Protein 2ESH (pdb70)

Radius of gyration: 17.14 Å; Cα contacts (8 Å, |Δi|>4): 109; chains: 1; bounding box: 45×27×51 Å

Structure (mmCIF, N/CA/C/O backbone):
data_2ESH
#
_entry.id   2ESH
#
_cell.length_a   50.648
_cell.length_b   50.648
_cell.length_c   114.396
_cell.angle_alpha   90.00
_cell.angle_beta   90.00
_cell.angle_gamma   120.00
#
_symmetry.space_group_name_H-M   'P 32 2 1'
#
loop_
_entity.id
_entity.type
_entity.pdbx_description
1 polymer 'conserved hypothetical protein TM0937'
2 non-polymer 'CALCIUM ION'
3 water water
#
loop_
_atom_site.group_PDB
_atom_site.id
_atom_site.type_symbol
_atom_site.label_atom_id
_atom_site.label_alt_id
_atom_site.label_comp_id
_atom_site.label_asym_id
_atom_site.label_entity_id
_atom_site.label_seq_id
_atom_site.pdbx_PDB_ins_code
_atom_site.Cartn_x
_atom_site.Cartn_y
_atom_site.Cartn_z
_atom_site.occupancy
_atom_site.B_iso_or_equiv
_atom_site.auth_seq_id
_atom_site.auth_comp_id
_atom_site.auth_asym_id
_atom_site.auth_atom_id
_atom_site.pdbx_PDB_model_num
ATOM 1 N N . ARG A 1 4 ? -24.837 51.433 27.289 1.00 75.85 4 ARG A N 1
ATOM 2 C CA . ARG A 1 4 ? -26.140 52.192 27.063 1.00 76.73 4 ARG A CA 1
ATOM 3 C C . ARG A 1 4 ? -26.304 53.430 27.988 1.00 75.18 4 ARG A C 1
ATOM 4 O O . ARG A 1 4 ? -25.643 53.503 29.030 1.00 75.34 4 ARG A O 1
ATOM 12 N N . GLY A 1 5 ? -27.180 54.381 27.624 1.00 73.28 5 GLY A N 1
ATOM 13 C CA . GLY A 1 5 ? -27.271 55.678 28.345 1.00 70.81 5 GLY A CA 1
ATOM 14 C C . GLY A 1 5 ? -28.236 55.914 29.529 1.00 69.12 5 GLY A C 1
ATOM 15 O O . GLY A 1 5 ? -28.933 54.998 30.014 1.00 69.32 5 GLY A O 1
ATOM 16 N N . GLY A 1 6 ? -28.277 57.169 29.991 1.00 66.98 6 GLY A N 1
ATOM 17 C CA . GLY A 1 6 ? -29.235 57.618 31.032 1.00 64.12 6 GLY A CA 1
ATOM 18 C C . GLY A 1 6 ? -30.664 57.963 30.564 1.00 61.77 6 GLY A C 1
ATOM 19 O O . GLY A 1 6 ? -30.868 58.629 29.5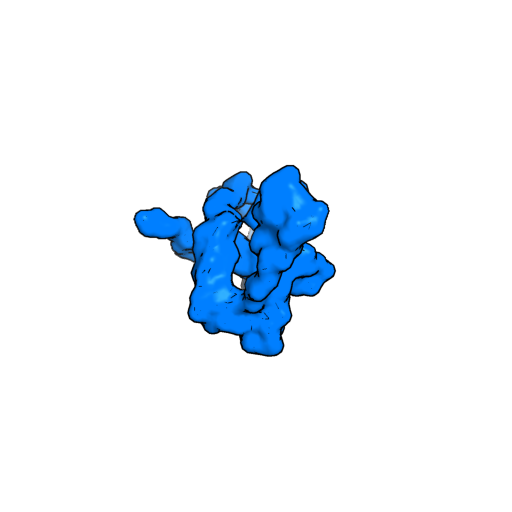07 1.00 62.00 6 GLY A O 1
ATOM 20 N N . ARG A 1 7 ? -31.628 57.545 31.399 1.00 57.93 7 ARG A N 1
ATOM 21 C CA . ARG A 1 7 ? -33.050 57.592 31.120 1.00 54.98 7 ARG A CA 1
ATOM 22 C C . ARG A 1 7 ? -33.881 58.355 32.228 1.00 51.98 7 ARG A C 1
ATOM 23 O O . ARG A 1 7 ? -33.382 59.330 32.811 1.00 49.37 7 ARG A O 1
ATOM 31 N N . GLY A 1 8 ? -35.143 57.959 32.460 1.00 48.68 8 GLY A N 1
ATOM 32 C CA . GLY A 1 8 ? -35.965 58.603 33.457 1.00 46.28 8 GLY A CA 1
ATOM 33 C C . GLY A 1 8 ? -36.201 60.105 33.257 1.00 46.20 8 GLY A C 1
ATOM 34 O O . GLY A 1 8 ? -36.061 60.650 32.145 1.00 46.56 8 GLY A O 1
ATOM 35 N N . PHE A 1 9 ? -36.549 60.806 34.332 1.00 44.02 9 PHE A N 1
ATOM 36 C CA . PHE A 1 9 ? -36.788 62.207 34.236 1.00 42.48 9 PHE A CA 1
ATOM 37 C C . PHE A 1 9 ? -35.531 62.982 33.844 1.00 43.22 9 PHE A C 1
ATOM 38 O O . PHE A 1 9 ? -35.597 63.924 33.064 1.00 42.95 9 PHE A O 1
ATOM 46 N N . ARG A 1 10 ? -34.383 62.569 34.385 1.00 43.22 10 ARG A N 1
ATOM 47 C CA . ARG A 1 10 ? -33.071 63.227 34.204 1.00 42.80 10 ARG A CA 1
ATOM 48 C C . ARG A 1 10 ? -32.690 63.252 32.683 1.00 41.14 10 ARG A C 1
ATOM 49 O O . ARG A 1 10 ? -32.247 64.304 32.144 1.00 39.23 10 ARG A O 1
ATOM 57 N N . GLY A 1 11 ? -32.849 62.067 32.056 1.00 38.63 11 GLY A N 1
ATOM 58 C CA . GLY A 1 11 ? -32.870 61.856 30.598 1.00 39.30 11 GLY A CA 1
ATOM 59 C C . GLY A 1 11 ? -33.682 62.904 29.817 1.00 38.25 11 GLY A C 1
ATOM 60 O O . GLY A 1 11 ? -33.159 63.543 28.928 1.00 38.40 11 GLY A O 1
ATOM 61 N N . TRP A 1 12 ? -34.907 63.174 30.273 1.00 36.98 12 TRP A N 1
ATOM 62 C CA . TRP A 1 12 ? -35.810 64.044 29.590 1.00 35.46 12 TRP A CA 1
ATOM 63 C C . TRP A 1 12 ? -35.334 65.467 29.803 1.00 34.89 12 TRP A C 1
ATOM 64 O O . TRP A 1 12 ? -35.301 66.297 28.930 1.00 32.93 12 TRP A O 1
ATOM 75 N N . TRP A 1 13 ? -34.929 65.723 31.019 1.00 36.90 13 TRP A N 1
ATOM 76 C CA . TRP A 1 13 ? -34.501 67.047 31.403 1.00 36.54 13 TRP A CA 1
ATOM 77 C C . TRP A 1 13 ? -33.158 67.396 30.737 1.00 36.89 13 TRP A C 1
ATOM 78 O O . TRP A 1 13 ? -32.930 68.559 30.364 1.00 36.78 13 TRP A O 1
ATOM 89 N N . LEU A 1 14 ? -32.271 66.408 30.574 1.00 35.96 14 LEU A N 1
ATOM 90 C CA . LEU A 1 14 ? -31.034 66.648 29.811 1.00 36.60 14 LEU A CA 1
ATOM 91 C C . LEU A 1 14 ? -31.282 66.948 28.269 1.00 36.77 14 LEU A C 1
ATOM 92 O O . LEU A 1 14 ? -30.871 67.991 27.738 1.00 38.07 14 LEU A O 1
ATOM 97 N N . ALA A 1 15 ? -31.988 66.057 27.579 1.00 35.52 15 ALA A N 1
ATOM 98 C CA . ALA A 1 15 ? -32.328 66.228 26.140 1.00 34.60 15 ALA A CA 1
ATOM 99 C C . ALA A 1 15 ? -32.984 67.572 25.906 1.00 34.75 15 ALA A C 1
ATOM 100 O O . ALA A 1 15 ? -32.654 68.243 24.942 1.00 34.28 15 ALA A O 1
ATOM 102 N N . SER A 1 16 ? -33.918 67.937 26.795 1.00 34.11 16 SER A N 1
ATOM 103 C CA . SER A 1 16 ? -34.727 69.117 26.651 1.00 33.85 16 SER A CA 1
ATOM 104 C C . SER A 1 16 ? -33.846 70.298 26.734 1.00 33.48 16 SER A C 1
ATOM 105 O O . SER A 1 16 ? -33.970 71.208 25.936 1.00 32.85 16 SER A O 1
ATOM 108 N N A THR A 1 17 ? -32.941 70.276 27.714 0.50 33.35 17 THR A N 1
ATOM 109 N N B THR A 1 17 ? -32.935 70.288 27.706 0.50 33.72 17 THR A N 1
ATOM 110 C CA A THR A 1 17 ? -32.080 71.417 27.973 0.50 33.18 17 THR A CA 1
ATOM 111 C CA B THR A 1 17 ? -32.104 71.461 27.946 0.50 33.98 17 THR A CA 1
ATOM 112 C C A THR A 1 17 ? -31.069 71.602 26.860 0.50 32.92 17 THR A C 1
ATOM 113 C C B THR A 1 17 ? -31.021 71.614 26.881 0.50 33.33 17 THR A C 1
ATOM 114 O O A THR A 1 17 ? -30.817 72.725 26.439 0.50 30.30 17 THR A O 1
ATOM 115 O O B THR A 1 17 ? -30.682 72.730 26.498 0.50 30.39 17 THR A O 1
ATOM 122 N N . ILE A 1 18 ? -30.481 70.480 26.425 1.00 33.97 18 ILE A N 1
ATOM 123 C CA . ILE A 1 18 ? -29.570 70.468 25.321 1.00 36.76 18 ILE A CA 1
ATOM 124 C C . ILE A 1 18 ? -30.168 70.971 24.021 1.00 37.56 18 ILE A C 1
ATOM 125 O O . ILE A 1 18 ? -29.501 71.802 23.329 1.00 38.79 18 ILE A O 1
ATOM 130 N N . LEU A 1 19 ? -31.391 70.549 23.707 1.00 37.21 19 LEU A N 1
ATOM 131 C CA . LEU A 1 19 ? -32.083 71.036 22.496 1.00 37.43 19 LEU A CA 1
ATOM 132 C C . LEU A 1 19 ? -32.186 72.537 22.523 1.00 37.27 19 LEU A C 1
ATOM 133 O O . LEU A 1 19 ? -31.868 73.222 21.566 1.00 37.80 19 LEU A O 1
ATOM 138 N N . LEU A 1 20 ? -32.645 73.040 23.646 1.00 36.45 20 LEU A N 1
ATOM 139 C CA . LEU A 1 20 ? -32.799 74.449 23.833 1.00 37.36 20 LEU A CA 1
ATOM 140 C C . LEU A 1 20 ? -31.523 75.170 23.685 1.00 35.60 20 LEU A C 1
ATOM 141 O O . LEU A 1 20 ? -31.504 76.225 23.021 1.00 35.97 20 LEU A O 1
ATOM 146 N N . LEU A 1 21 ? -30.472 74.672 24.356 1.00 33.54 21 LEU A N 1
ATOM 147 C CA . LEU A 1 21 ? -29.218 75.402 24.350 1.00 33.38 21 LEU A CA 1
ATOM 148 C C . LEU A 1 21 ? -28.735 75.445 22.895 1.00 33.21 21 LEU A C 1
ATOM 149 O O . LEU A 1 21 ? -28.295 76.488 22.384 1.00 32.93 21 LEU A O 1
ATOM 154 N N . VAL A 1 22 ? -28.864 74.312 22.200 1.00 33.18 22 VAL A N 1
ATOM 155 C CA . VAL A 1 22 ? -28.619 74.385 20.769 1.00 35.01 22 VAL A CA 1
ATOM 156 C C . VAL A 1 22 ? -29.502 75.369 19.938 1.00 36.21 22 VAL A C 1
ATOM 157 O O . VAL A 1 22 ? -28.955 76.037 19.075 1.00 35.81 22 VAL A O 1
ATOM 161 N N . ALA A 1 23 ? -30.838 75.411 20.172 1.00 35.94 23 ALA A N 1
ATOM 162 C CA . ALA A 1 23 ? -31.710 76.379 19.516 1.00 36.47 23 ALA A CA 1
ATOM 163 C C . ALA A 1 23 ? -31.215 77.795 19.736 1.00 37.57 23 ALA A C 1
ATOM 164 O O . ALA A 1 23 ? -31.297 78.647 18.853 1.00 39.02 23 ALA A O 1
ATOM 166 N N . GLU A 1 24 ? -30.771 78.069 20.950 1.00 37.34 24 GLU A N 1
ATOM 167 C CA . GLU A 1 24 ? -30.327 79.401 21.305 1.00 37.34 24 GLU A CA 1
ATOM 168 C C . GLU A 1 24 ? -29.023 79.796 20.568 1.00 38.41 24 GLU A C 1
ATOM 169 O O . GLU A 1 24 ? -28.870 80.932 20.119 1.00 37.26 24 GLU A O 1
ATOM 175 N N . LYS A 1 25 ? -28.075 78.848 20.430 1.00 38.76 25 LYS A N 1
ATOM 176 C CA . LYS A 1 25 ? -26.856 79.131 19.685 1.00 38.54 25 LYS A CA 1
ATOM 177 C C . LYS A 1 25 ? -26.262 77.835 19.155 1.00 38.51 25 LYS A C 1
ATOM 178 O O . LYS A 1 25 ? -25.764 77.041 19.945 1.00 38.00 25 LYS A O 1
ATOM 184 N N . PRO A 1 26 ? -26.264 77.645 17.809 1.00 37.73 26 PRO A N 1
ATOM 185 C CA . PRO A 1 26 ? -25.673 76.407 17.233 1.00 37.33 26 PRO A CA 1
ATOM 186 C C . PRO A 1 26 ? -24.208 76.277 17.732 1.00 38.84 26 PRO A C 1
ATOM 187 O O . PRO A 1 26 ? -23.557 77.306 17.928 1.00 36.61 26 PRO A O 1
ATOM 191 N N . SER A 1 27 ? -23.743 75.043 18.028 1.00 38.58 27 SER A N 1
ATOM 192 C CA . SER A 1 27 ? -22.439 74.867 18.642 1.00 38.93 27 SER A CA 1
ATOM 193 C C . SER A 1 27 ? -21.980 73.445 18.688 1.00 36.76 27 SER A C 1
ATOM 194 O O . SER A 1 27 ? -22.684 72.534 18.258 1.00 35.03 27 SER A O 1
ATOM 197 N N . HIS A 1 28 ? -20.769 73.252 19.195 1.00 37.38 28 HIS A N 1
ATOM 198 C CA . HIS A 1 28 ? -20.200 71.887 19.301 1.00 38.36 28 HIS A CA 1
ATOM 199 C C . HIS A 1 28 ? -20.338 71.314 20.730 1.00 38.82 28 HIS A C 1
ATOM 200 O O . HIS A 1 28 ? -20.557 72.046 21.635 1.00 39.19 28 HIS A O 1
ATOM 207 N N . GLY A 1 29 ? -20.292 69.993 20.868 1.00 39.56 29 GLY A N 1
ATOM 208 C CA . GLY A 1 29 ? -20.118 69.296 22.101 1.00 41.66 29 GLY A CA 1
ATOM 209 C C . GLY A 1 29 ? -19.376 70.004 23.220 1.00 43.31 29 GLY A C 1
ATOM 210 O O . GLY A 1 29 ? -19.960 70.203 24.280 1.00 42.14 29 GLY A O 1
ATOM 211 N N . TYR A 1 30 ? -18.123 70.423 22.988 1.00 44.86 30 TYR A N 1
ATOM 212 C CA . TYR A 1 30 ? -17.310 71.018 24.064 1.00 46.49 30 TYR A CA 1
ATOM 213 C C . TYR A 1 30 ? -17.874 72.302 24.666 1.00 46.45 30 TYR A C 1
ATOM 214 O O . TYR A 1 30 ? -17.953 72.438 25.904 1.00 48.91 30 TYR A O 1
ATOM 223 N N . GLU A 1 31 ? -18.253 73.250 23.815 1.00 46.32 31 GLU A N 1
ATOM 224 C CA . GLU A 1 31 ? -18.803 74.511 24.284 1.00 45.87 31 GLU A CA 1
ATOM 225 C C . GLU A 1 31 ? -20.182 74.243 24.969 1.00 47.11 31 GLU A C 1
ATOM 226 O O . GLU A 1 31 ? -20.521 74.883 25.956 1.00 46.48 31 GLU A O 1
ATOM 232 N N . LEU A 1 32 ? -20.961 73.278 24.442 1.00 47.71 32 LEU A N 1
ATOM 233 C CA . LEU A 1 32 ? -22.282 73.016 24.998 1.00 47.28 32 LEU A CA 1
ATOM 234 C C . LEU A 1 32 ? -22.174 72.632 26.446 1.00 47.71 32 LEU A C 1
ATOM 235 O O . LEU A 1 32 ? -23.018 73.033 27.248 1.00 49.22 32 LEU A O 1
ATOM 240 N N . ALA A 1 33 ? -21.122 71.893 26.777 1.00 48.71 33 ALA A N 1
ATOM 241 C CA . ALA A 1 33 ? -20.845 71.407 28.111 1.00 49.25 33 ALA A CA 1
ATOM 242 C C . ALA A 1 33 ? -20.711 72.544 29.075 1.00 50.75 33 ALA A C 1
ATOM 243 O O . ALA A 1 33 ? -21.161 72.449 30.201 1.00 52.35 33 ALA A O 1
ATOM 245 N N . GLU A 1 34 ? -20.055 73.613 28.653 1.00 52.41 34 GLU A N 1
ATOM 246 C CA . GLU A 1 34 ? -19.839 74.770 29.502 1.00 54.34 34 GLU A CA 1
ATOM 247 C C . GLU A 1 34 ? -21.115 75.455 29.861 1.00 53.86 34 GLU A C 1
ATOM 248 O O . GLU A 1 34 ? -21.287 75.902 30.997 1.00 53.79 34 GLU A O 1
ATOM 254 N N . ARG A 1 35 ? -21.972 75.615 28.857 1.00 54.11 35 ARG A N 1
ATOM 255 C CA . ARG A 1 35 ? -23.272 76.237 29.055 1.00 54.59 35 ARG A CA 1
ATOM 256 C C . ARG A 1 35 ? -24.206 75.317 29.817 1.00 55.45 35 ARG A C 1
ATOM 257 O O . ARG A 1 35 ? -25.142 75.769 30.462 1.00 56.64 35 ARG A O 1
ATOM 265 N N . LEU A 1 36 ? -23.976 74.024 29.698 1.00 57.21 36 LEU A N 1
ATOM 266 C CA . LEU A 1 36 ? -24.723 73.053 30.460 1.00 60.49 36 LEU A CA 1
ATOM 267 C C . LEU A 1 36 ? -24.307 72.973 31.916 1.00 63.12 36 LEU A C 1
ATOM 268 O O . LEU A 1 36 ? -25.074 72.509 32.724 1.00 64.63 36 LEU A O 1
ATOM 273 N N . ALA A 1 37 ? -23.094 73.421 32.238 1.00 66.15 37 ALA A N 1
ATOM 274 C CA . ALA A 1 37 ? -22.527 73.280 33.560 1.00 68.20 37 ALA A CA 1
ATOM 275 C C . ALA A 1 37 ? -23.155 74.338 34.433 1.00 69.97 37 ALA A C 1
ATOM 276 O O . ALA A 1 37 ? -23.753 74.000 35.490 1.00 68.92 37 ALA A O 1
ATOM 278 N N . GLU A 1 38 ? -22.996 75.598 33.969 1.00 71.99 38 GLU A N 1
ATOM 279 C CA . GLU A 1 38 ? -23.667 76.819 34.505 1.00 74.36 38 GLU A CA 1
ATOM 280 C C . GLU A 1 38 ? -25.207 76.757 34.482 1.00 75.48 38 GLU A C 1
ATOM 281 O O . GLU A 1 38 ? -25.887 77.630 35.037 1.00 76.34 38 GLU A O 1
ATOM 287 N N . PHE A 1 39 ? -25.741 75.740 33.803 1.00 76.67 39 PHE A N 1
ATOM 288 C CA . PHE A 1 39 ? -27.137 75.303 33.974 1.00 77.17 39 PHE A CA 1
ATOM 289 C C . PHE A 1 39 ? -27.354 74.663 35.374 1.00 77.25 39 PHE A C 1
ATOM 290 O O . PHE A 1 39 ? -28.127 75.191 36.186 1.00 77.18 39 PHE A O 1
ATOM 298 N N . GLY A 1 40 ? -26.681 73.529 35.630 1.00 76.43 40 GLY A N 1
ATOM 299 C CA . GLY A 1 40 ? -26.724 72.877 36.933 1.00 75.62 40 GLY A CA 1
ATOM 300 C C . GLY A 1 40 ? -28.121 72.411 37.326 1.00 75.27 40 GLY A C 1
ATOM 301 O O . GLY A 1 40 ? -28.805 71.712 36.518 1.00 76.79 40 GLY A O 1
ATOM 302 N N . ILE A 1 41 ? -28.551 72.801 38.552 1.00 73.25 41 ILE A N 1
ATOM 303 C CA . ILE A 1 41 ? -29.805 72.288 39.204 1.00 70.08 41 ILE A CA 1
ATOM 304 C C . ILE A 1 41 ? -30.512 73.075 40.343 1.00 68.02 41 ILE A C 1
ATOM 305 O O . ILE A 1 41 ? -29.994 73.204 41.477 1.00 67.33 41 ILE A O 1
ATOM 310 N N . GLU A 1 42 ? -31.723 73.529 40.049 1.00 64.04 42 GLU A N 1
ATOM 311 C CA . GLU A 1 42 ? -32.629 73.877 41.115 1.00 61.63 42 GLU A CA 1
ATOM 312 C C . GLU A 1 42 ? -33.596 72.715 41.431 1.00 58.48 42 GLU A C 1
ATOM 313 O O . GLU A 1 42 ? -34.600 72.939 42.091 1.00 58.74 42 GLU A O 1
ATOM 319 N N . ILE A 1 43 ? -33.236 71.494 40.980 1.00 54.71 43 ILE A N 1
ATOM 320 C CA . ILE A 1 43 ? -34.066 70.265 40.884 1.00 50.90 43 ILE A CA 1
ATOM 321 C C . ILE A 1 43 ? -33.457 69.130 41.697 1.00 48.90 43 ILE A C 1
ATOM 322 O O . ILE A 1 43 ? -32.423 68.629 41.325 1.00 46.31 43 ILE A O 1
ATOM 327 N N . PRO A 1 44 ? -34.105 68.721 42.823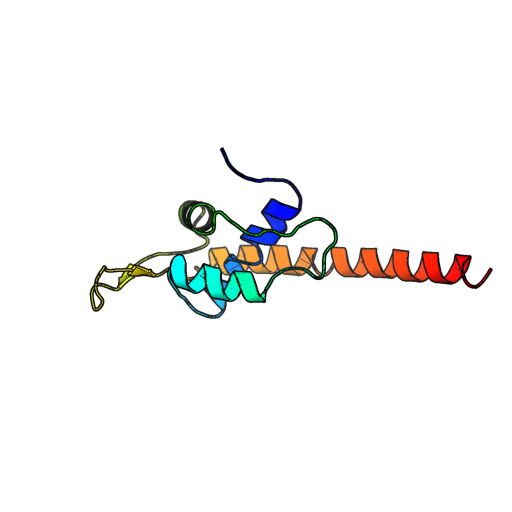 1.00 48.82 44 PRO A N 1
ATOM 328 C CA . PRO A 1 44 ? -33.540 67.672 43.699 1.00 49.19 44 PRO A CA 1
ATOM 329 C C . PRO A 1 44 ? -33.155 66.364 42.988 1.00 50.98 44 PRO A 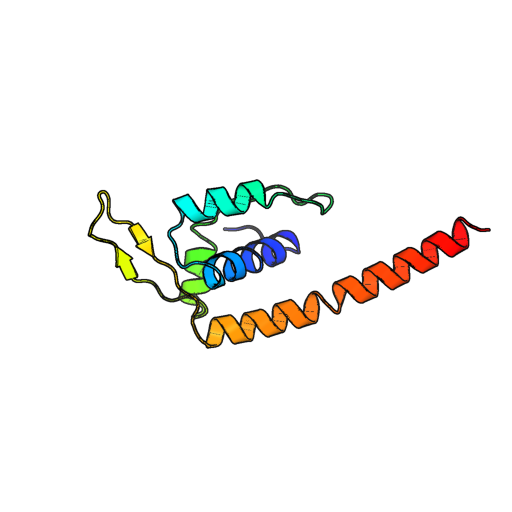C 1
ATOM 330 O O . PRO A 1 44 ? -33.959 65.781 42.231 1.00 50.11 44 PRO A O 1
ATOM 334 N N . GLY A 1 45 ? -31.904 65.942 43.194 1.00 53.44 45 GLY A N 1
ATOM 335 C CA . GLY A 1 45 ? -31.456 64.645 42.750 1.00 56.95 45 GLY A CA 1
ATOM 336 C C . GLY A 1 45 ? -30.870 64.525 41.353 1.00 61.03 45 GLY A C 1
ATOM 337 O O . GLY A 1 45 ? -30.365 63.445 41.005 1.00 62.13 45 GLY A O 1
ATOM 338 N N . ILE A 1 46 ? -30.917 65.580 40.535 1.00 62.95 46 ILE A N 1
ATOM 339 C CA . ILE A 1 46 ? -30.546 65.395 39.138 1.00 66.31 46 ILE A CA 1
ATOM 340 C C . ILE A 1 46 ? -29.058 65.547 38.758 1.00 68.38 46 ILE A C 1
ATOM 341 O O . ILE A 1 46 ? -28.484 64.656 38.071 1.00 69.00 46 ILE A O 1
ATOM 346 N N . GLY A 1 47 ? -28.445 66.650 39.187 1.00 70.29 47 GLY A N 1
ATOM 347 C CA . GLY A 1 47 ? -26.998 66.867 38.952 1.00 73.02 47 GLY A CA 1
ATOM 348 C C . GLY A 1 47 ? -26.861 67.492 37.575 1.00 74.85 47 GLY A C 1
ATOM 349 O O . GLY A 1 47 ? -27.007 68.743 37.409 1.00 75.35 47 GLY A O 1
ATOM 350 N N . HIS A 1 48 ? -26.436 66.692 36.592 1.00 76.39 48 HIS A N 1
ATOM 351 C CA . HIS A 1 48 ? -25.208 65.910 36.695 1.00 77.73 48 HIS A CA 1
ATOM 352 C C . HIS A 1 48 ? -24.191 66.886 36.023 1.00 77.34 48 HIS A C 1
ATOM 353 O O . HIS A 1 48 ? -23.617 67.751 36.770 1.00 78.36 48 HIS A O 1
ATOM 360 N N . MET A 1 49 ? -24.065 66.905 34.664 1.00 75.39 49 MET A N 1
ATOM 361 C CA . MET A 1 49 ? -25.139 66.535 33.714 1.00 72.94 49 MET A CA 1
ATOM 362 C C . MET A 1 49 ? -24.751 65.294 32.790 1.00 71.07 49 MET A C 1
ATOM 363 O O . MET A 1 49 ? -25.182 64.129 33.071 1.00 69.64 49 MET A O 1
ATOM 368 N N . GLY A 1 50 ? -23.958 65.560 31.715 1.00 68.73 50 GLY A N 1
ATOM 369 C CA . GLY A 1 50 ? -23.061 64.379 31.224 1.00 65.49 50 GLY A CA 1
ATOM 370 C C . GLY A 1 50 ? -23.676 63.833 29.969 1.00 62.28 50 GLY A C 1
ATOM 371 O O . GLY A 1 50 ? -24.777 64.272 29.636 1.00 60.33 50 GLY A O 1
ATOM 372 N N . ASN A 1 51 ? -23.055 62.785 29.382 1.00 61.27 51 ASN A N 1
ATOM 373 C CA . ASN A 1 51 ? -22.908 62.620 27.890 1.00 57.72 51 ASN A CA 1
ATOM 374 C C . ASN A 1 51 ? -23.692 63.518 26.906 1.00 55.08 51 ASN A C 1
ATOM 375 O O . ASN A 1 51 ? -24.590 63.039 26.165 1.00 54.48 51 ASN A O 1
ATOM 380 N N . ILE A 1 52 ? -23.271 64.787 26.879 1.00 52.31 52 ILE A N 1
ATOM 381 C CA . ILE A 1 52 ? -23.625 65.765 25.854 1.00 49.97 52 ILE A CA 1
ATOM 382 C C . ILE A 1 52 ? -23.466 65.140 24.475 1.00 48.27 52 ILE A C 1
ATOM 383 O O . ILE A 1 52 ? -24.471 64.936 23.803 1.00 47.85 52 ILE A O 1
ATOM 388 N N . TYR A 1 53 ? -22.240 64.775 24.075 1.00 45.84 53 TYR A N 1
ATOM 389 C CA . TYR A 1 53 ? -22.048 64.072 22.777 1.00 44.88 53 TYR A CA 1
ATOM 390 C C . TYR A 1 53 ? -23.085 63.019 22.381 1.00 44.00 53 TYR A C 1
ATOM 391 O O . TYR A 1 53 ? -23.530 62.978 21.241 1.00 44.24 53 TYR A O 1
ATOM 400 N N A ARG A 1 54 ? -23.497 62.170 23.310 0.50 43.87 54 ARG A N 1
ATOM 401 N N B ARG A 1 54 ? -23.473 62.167 23.321 0.50 43.88 54 ARG A N 1
ATOM 402 C CA A ARG A 1 54 ? -24.334 61.063 22.888 0.50 43.17 54 ARG A CA 1
ATOM 403 C CA B ARG A 1 54 ? -24.335 61.053 22.969 0.50 43.20 54 ARG A CA 1
ATOM 404 C C A ARG A 1 54 ? -25.852 61.476 22.763 0.50 42.72 54 ARG A C 1
ATOM 405 C C B ARG A 1 54 ? -25.806 61.540 22.710 0.50 42.76 54 ARG A C 1
ATOM 406 O O A ARG A 1 54 ? -26.625 60.900 21.925 0.50 41.42 54 ARG A O 1
ATOM 407 O O B ARG A 1 54 ? -26.479 61.107 21.716 0.50 41.73 54 ARG A O 1
ATOM 422 N N . VAL A 1 55 ? -26.271 62.478 23.532 1.00 41.48 55 VAL A N 1
ATOM 423 C CA . VAL A 1 55 ? -27.638 62.942 23.355 1.00 42.50 55 VAL A CA 1
ATOM 424 C C . VAL A 1 55 ? -27.731 63.909 22.153 1.00 40.83 55 VAL A C 1
ATOM 425 O O . VAL A 1 55 ? -28.767 63.949 21.476 1.00 40.86 55 VAL A O 1
ATOM 429 N N . LEU A 1 56 ? -26.655 64.676 21.897 1.00 39.36 56 LEU A N 1
ATOM 430 C CA . LEU A 1 56 ? -26.481 65.267 20.579 1.00 37.35 56 LEU A CA 1
ATOM 431 C C . LEU A 1 56 ? -26.575 64.244 19.419 1.00 36.58 56 LEU A C 1
ATOM 432 O O . LEU A 1 56 ? -27.408 64.421 18.543 1.00 36.51 56 LEU A O 1
ATOM 437 N N . ALA A 1 57 ? -25.768 63.195 19.388 1.00 35.84 57 ALA A N 1
ATOM 438 C CA . ALA A 1 57 ? -25.931 62.222 18.302 1.00 35.72 57 ALA A CA 1
ATOM 439 C C . ALA A 1 57 ? -27.382 61.663 18.170 1.00 36.07 57 ALA A C 1
ATOM 440 O O . ALA A 1 57 ? -27.934 61.368 17.027 1.00 34.32 57 ALA A O 1
ATOM 442 N N . ASP A 1 58 ? -27.979 61.433 19.346 1.00 37.28 58 ASP A N 1
ATOM 443 C CA . ASP A 1 58 ? -29.384 60.975 19.488 1.00 36.83 58 ASP A CA 1
ATOM 444 C C . ASP A 1 58 ? -30.419 61.992 18.921 1.00 35.68 58 ASP A C 1
ATOM 445 O O . ASP A 1 58 ? -31.362 61.618 18.275 1.00 37.07 58 ASP A O 1
ATOM 450 N N . LEU A 1 59 ? -30.225 63.264 19.159 1.00 32.82 59 LEU A N 1
ATOM 451 C CA . LEU A 1 59 ? -31.192 64.248 18.766 1.00 34.54 59 LEU A CA 1
ATOM 452 C C . LEU A 1 59 ? -31.032 64.463 17.246 1.00 37.28 59 LEU A C 1
ATOM 453 O O . LEU A 1 59 ? -32.049 64.631 16.500 1.00 38.00 59 LEU A O 1
ATOM 458 N N . GLU A 1 60 ? -29.759 64.391 16.791 1.00 37.98 60 GLU A N 1
ATOM 459 C CA . GLU A 1 60 ? -29.396 64.306 15.360 1.00 38.78 60 GLU A CA 1
ATOM 460 C C . GLU A 1 60 ? -29.966 63.148 14.605 1.00 37.80 60 GLU A C 1
ATOM 461 O O . GLU A 1 60 ? -30.596 63.355 13.596 1.00 37.65 60 GLU A O 1
ATOM 467 N N . GLU A 1 61 ? -29.724 61.925 15.064 1.00 38.50 61 GLU A N 1
ATOM 468 C CA . GLU A 1 61 ? -30.369 60.792 14.480 1.00 39.49 61 GLU A CA 1
ATOM 469 C C . GLU A 1 61 ? -31.906 60.937 14.340 1.00 41.36 61 GLU A C 1
ATOM 470 O O . GLU A 1 61 ? -32.514 60.381 13.392 1.00 40.81 61 GLU A O 1
ATOM 476 N N . SER A 1 62 ? -32.529 61.638 15.296 1.00 42.18 62 SER A N 1
ATOM 477 C CA . SER A 1 62 ? -33.989 61.696 15.360 1.00 41.92 62 SER A CA 1
ATOM 478 C C . SER A 1 62 ? -34.503 62.817 14.500 1.00 40.46 62 SER A C 1
ATOM 479 O O . SER A 1 62 ? -35.724 62.908 14.274 1.00 40.41 62 SER A O 1
ATOM 482 N N . GLY A 1 63 ? -33.579 63.676 14.029 1.00 39.08 63 GLY A N 1
ATOM 483 C CA . GLY A 1 63 ? -33.855 64.723 13.014 1.00 35.75 63 GLY A CA 1
ATOM 484 C C . GLY A 1 63 ? -34.225 66.050 13.664 1.00 36.45 63 GLY A C 1
ATOM 485 O O . GLY A 1 63 ? -34.741 66.994 12.999 1.00 33.74 63 GLY A O 1
ATOM 486 N N . PHE A 1 64 ? -33.891 66.181 14.954 1.00 35.22 64 PHE A N 1
ATOM 487 C CA . PHE A 1 64 ? -34.239 67.415 15.691 1.00 34.27 64 PHE A CA 1
ATOM 488 C C . PHE A 1 64 ? -33.111 68.402 15.587 1.00 34.16 64 PHE A C 1
ATOM 489 O O . PHE A 1 64 ? -33.223 69.566 15.977 1.00 34.92 64 PHE A O 1
ATOM 497 N N . LEU A 1 65 ? -32.001 67.907 15.080 1.00 31.81 65 LEU A N 1
ATOM 498 C CA . LEU A 1 65 ? -30.785 68.706 14.961 1.00 31.57 65 LEU A CA 1
ATOM 499 C C . LEU A 1 65 ? -30.153 68.316 13.639 1.00 30.98 65 LEU A C 1
ATOM 500 O O . LEU A 1 65 ? -30.199 67.110 13.256 1.00 29.38 65 LEU A O 1
ATOM 505 N N . SER A 1 66 ? -29.567 69.308 12.962 1.00 31.17 66 SER A N 1
ATOM 506 C CA . SER A 1 66 ? -28.660 69.012 11.814 1.00 32.90 66 SER A CA 1
ATOM 507 C C . SER A 1 66 ? -27.210 69.364 12.179 1.00 34.57 66 SER A C 1
ATOM 508 O O . SER A 1 66 ? -26.956 70.062 13.152 1.00 36.26 66 SER A O 1
ATOM 511 N N . THR A 1 67 ? -26.265 68.993 11.324 1.00 37.34 67 THR A N 1
ATOM 512 C CA . THR A 1 67 ? -24.843 69.103 11.681 1.00 38.00 67 THR A CA 1
ATOM 513 C C . THR A 1 67 ? -24.019 69.677 10.504 1.00 39.04 67 THR A C 1
ATOM 514 O O . THR A 1 67 ? -24.304 69.430 9.382 1.00 37.77 67 THR A O 1
ATOM 518 N N . GLU A 1 68 ? -23.006 70.474 10.771 1.00 40.66 68 GLU A N 1
ATOM 519 C CA . GLU A 1 68 ? -22.090 70.870 9.729 1.00 40.66 68 GLU A CA 1
ATOM 520 C C . GLU A 1 68 ? -20.740 71.101 10.405 1.00 38.21 68 GLU A C 1
ATOM 521 O O . GLU A 1 68 ? -20.693 71.726 11.398 1.00 35.25 68 GLU A O 1
ATOM 527 N N . TRP A 1 69 ? -19.646 70.570 9.849 1.00 37.26 69 TRP A N 1
ATOM 528 C CA . TRP A 1 69 ? -18.286 70.827 10.384 1.00 35.24 69 TRP A CA 1
ATOM 529 C C . TRP A 1 69 ? -17.786 72.240 10.166 1.00 35.50 69 TRP A C 1
ATOM 530 O O . TRP A 1 69 ? -17.892 72.703 9.075 1.00 37.26 69 TRP A O 1
ATOM 541 N N . ASP A 1 70 ? -17.344 72.946 11.216 1.00 35.39 70 ASP A N 1
ATOM 542 C CA . ASP A 1 70 ? -16.551 74.140 11.110 1.00 36.80 70 ASP A CA 1
ATOM 543 C C . ASP A 1 70 ? -15.070 73.680 10.938 1.00 37.32 70 ASP A C 1
ATOM 544 O O . ASP A 1 70 ? -14.501 73.090 11.848 1.00 37.29 70 ASP A O 1
ATOM 549 N N . THR A 1 71 ? -14.522 73.846 9.735 1.00 37.16 71 THR A N 1
ATOM 550 C CA . THR A 1 71 ? -13.172 73.375 9.365 1.00 37.51 71 THR A CA 1
ATOM 551 C C . THR A 1 71 ? -12.205 74.569 9.526 1.00 38.57 71 THR A C 1
ATOM 552 O O . THR A 1 71 ? -11.041 74.383 9.363 1.00 37.92 71 THR A O 1
ATOM 556 N N . THR A 1 72 ? -12.677 75.765 9.943 1.00 38.89 72 THR A N 1
ATOM 557 C CA . THR A 1 72 ? -11.770 76.953 10.013 1.00 39.92 72 THR A CA 1
ATOM 558 C C . THR A 1 72 ? -10.901 76.914 11.239 1.00 40.01 72 THR A C 1
ATOM 559 O O . THR A 1 72 ? -9.899 77.721 11.380 1.00 40.89 72 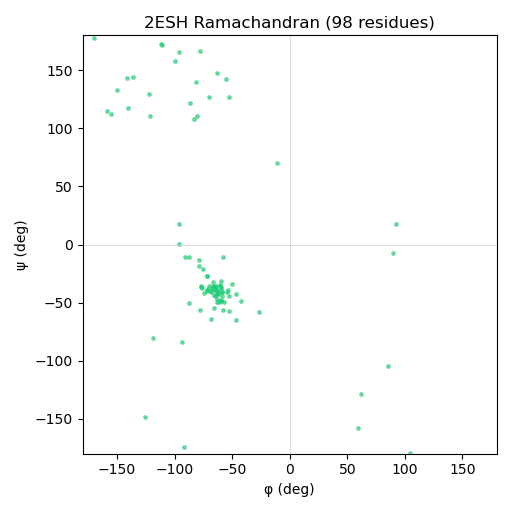THR A O 1
ATOM 563 N N . VAL A 1 73 ? -11.271 76.029 12.159 1.00 38.98 73 VAL A N 1
ATOM 564 C CA . VAL A 1 73 ? -10.491 75.906 13.391 1.00 37.23 73 VAL A CA 1
ATOM 565 C C . VAL A 1 73 ? -9.812 74.564 13.388 1.00 36.95 73 VAL A C 1
ATOM 566 O O . VAL A 1 73 ? -10.115 73.705 12.594 1.00 36.47 73 VAL A O 1
ATOM 570 N N . SER A 1 74 ? -8.944 74.389 14.369 1.00 38.01 74 SER A N 1
ATOM 571 C CA . SER A 1 74 ? -8.159 73.222 14.490 1.00 38.31 74 SER A CA 1
ATOM 572 C C . SER A 1 74 ? -8.051 72.797 15.953 1.00 38.19 74 SER A C 1
ATOM 573 O O . SER A 1 74 ? -7.497 73.540 16.791 1.00 39.69 74 SER A O 1
ATOM 576 N N . PRO A 1 75 ? -8.574 71.601 16.285 1.00 37.03 75 PRO A N 1
ATOM 577 C CA . PRO A 1 75 ? -9.100 70.710 15.312 1.00 35.14 75 PRO A CA 1
ATOM 578 C C . PRO A 1 75 ? -10.528 71.210 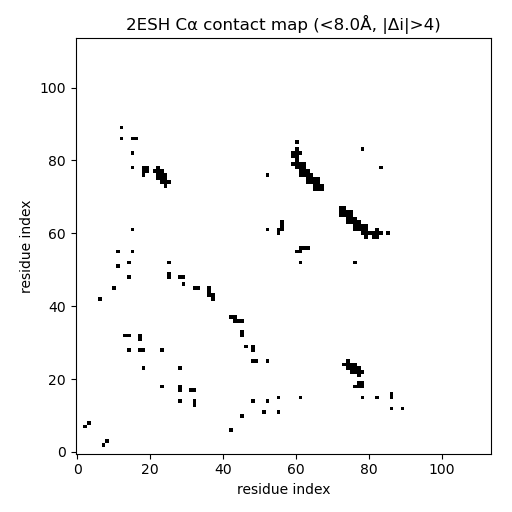14.887 1.00 35.12 75 PRO A C 1
ATOM 579 O O . PRO A 1 75 ? -11.100 72.099 15.580 1.00 32.36 75 PRO A O 1
ATOM 583 N N . PRO A 1 76 ? -11.073 70.642 13.756 1.00 35.44 76 PRO A N 1
ATOM 584 C CA . PRO A 1 76 ? -12.425 70.996 13.260 1.00 36.56 76 PRO A CA 1
ATOM 585 C C . PRO A 1 76 ? -13.455 70.593 14.311 1.00 37.36 76 PRO A C 1
ATOM 586 O O . PRO A 1 76 ? -13.264 69.582 15.012 1.00 38.35 76 PRO A O 1
ATOM 590 N N . ARG A 1 77 ? -14.541 71.361 14.403 1.00 37.04 77 ARG A N 1
ATOM 591 C CA . ARG A 1 77 ? -15.636 71.158 15.355 1.00 34.81 77 ARG A CA 1
ATOM 592 C C . ARG A 1 77 ? -16.952 70.990 14.599 1.00 33.88 77 ARG A C 1
ATOM 593 O O . ARG A 1 77 ? -17.267 71.806 13.753 1.00 32.11 77 ARG A O 1
ATOM 601 N N . LYS A 1 78 ? -17.705 69.946 14.921 1.00 33.12 78 LYS A N 1
ATOM 602 C CA . LYS A 1 78 ? -18.990 69.624 14.33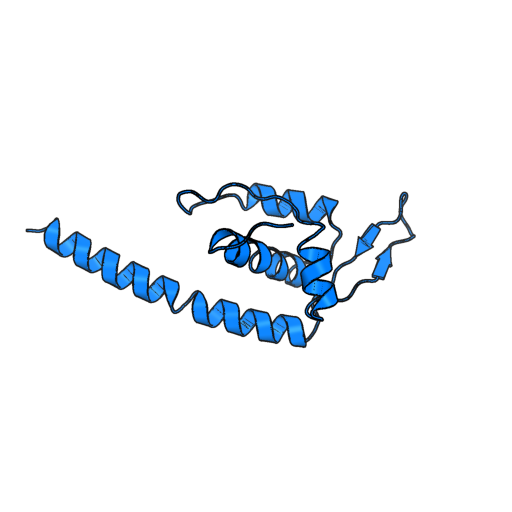0 1.00 32.75 78 LYS A CA 1
ATOM 603 C C . LYS A 1 78 ? -20.073 70.475 14.972 1.00 34.65 78 LYS A C 1
ATOM 604 O O . LYS A 1 78 ? -20.333 70.338 16.173 1.00 35.05 78 LYS A O 1
ATOM 610 N N . ILE A 1 79 ? -20.654 71.428 14.211 1.00 36.95 79 ILE A N 1
ATOM 611 C CA . ILE A 1 79 ? -21.720 72.375 14.704 1.00 36.06 79 ILE A CA 1
ATOM 612 C C . ILE A 1 79 ? -23.151 71.813 14.591 1.00 35.79 79 ILE A C 1
ATOM 613 O O . ILE A 1 79 ? -23.635 71.413 13.520 1.00 39.02 79 ILE A O 1
ATOM 618 N N . TYR A 1 80 ? -23.838 71.741 15.714 1.00 36.15 80 TYR A N 1
ATOM 619 C CA . TYR A 1 80 ? -25.250 71.279 15.792 1.00 34.19 80 TYR A CA 1
ATOM 620 C C . TYR A 1 80 ? -26.174 72.452 15.675 1.00 33.91 80 TYR A C 1
ATOM 621 O O . TYR A 1 80 ? -25.899 73.511 16.218 1.00 35.40 80 TYR A O 1
ATOM 630 N N A ARG A 1 81 ? -27.295 72.250 14.979 0.50 33.62 81 ARG A N 1
ATOM 631 N N B ARG A 1 81 ? -27.283 72.264 14.961 0.50 34.15 81 ARG A N 1
ATOM 632 C CA A ARG A 1 81 ? -28.260 73.333 14.687 0.50 34.15 81 ARG A CA 1
ATOM 633 C CA B ARG A 1 81 ? -28.250 73.350 14.728 0.50 35.10 81 ARG A CA 1
ATOM 634 C C A ARG A 1 81 ? -29.678 72.742 14.756 0.50 33.39 81 ARG A C 1
ATOM 635 C C B ARG A 1 81 ? -29.650 72.735 14.797 0.50 34.04 81 ARG A C 1
ATOM 636 O O A ARG A 1 81 ? -29.923 71.603 14.290 0.50 33.32 81 ARG A O 1
ATOM 637 O O B ARG A 1 81 ? -29.855 71.580 14.339 0.50 34.11 81 ARG A O 1
ATOM 652 N N . ILE A 1 82 ? -30.607 73.458 15.360 1.00 33.95 82 ILE A N 1
ATOM 653 C CA . ILE A 1 82 ? -32.014 72.908 15.429 1.00 34.30 82 ILE A CA 1
ATOM 654 C C . ILE A 1 82 ? -32.695 72.877 14.019 1.00 36.07 82 ILE A C 1
ATOM 655 O O . ILE A 1 82 ? -32.520 73.807 13.229 1.00 34.35 82 ILE A O 1
ATOM 660 N N . THR A 1 83 ? -33.432 71.793 13.721 1.00 35.30 83 THR A N 1
ATOM 661 C CA . THR A 1 83 ? -34.241 71.698 12.572 1.00 34.89 83 THR A CA 1
ATOM 662 C C . THR A 1 83 ? -35.730 72.089 12.927 1.00 36.92 83 THR A C 1
ATOM 663 O O . THR A 1 83 ? -36.066 72.127 14.084 1.00 35.43 83 THR A O 1
ATOM 667 N N . PRO A 1 84 ? -36.636 72.364 11.882 1.00 37.02 84 PRO A N 1
ATOM 668 C CA . PRO A 1 84 ? -38.068 72.682 12.145 1.00 34.62 84 PRO A CA 1
ATOM 669 C C . PRO A 1 84 ? -38.781 71.522 12.883 1.00 34.94 84 PRO A C 1
ATOM 670 O O . PRO A 1 84 ? -39.714 71.727 13.658 1.00 35.01 84 PRO A O 1
ATOM 674 N N . GLN A 1 85 ? -38.371 70.309 12.635 1.00 33.92 85 GLN A N 1
ATOM 675 C CA . GLN A 1 85 ? -38.863 69.207 13.497 1.00 35.80 85 GLN A CA 1
ATOM 676 C C . GLN A 1 85 ? -38.513 69.303 15.019 1.00 33.86 85 GLN A C 1
ATOM 677 O O . GLN A 1 85 ? -39.319 68.897 15.872 1.00 32.73 85 GLN A O 1
ATOM 683 N N . GLY A 1 86 ? -37.320 69.853 15.282 1.00 33.23 86 GLY A N 1
ATOM 684 C CA . GLY A 1 86 ? -36.713 69.924 16.541 1.00 32.28 86 GLY A CA 1
ATOM 685 C C . GLY A 1 86 ? -37.429 71.000 17.257 1.00 34.44 86 GLY A C 1
ATOM 686 O O . GLY A 1 86 ? -37.711 70.870 18.456 1.00 36.08 86 GLY A O 1
ATOM 687 N N . LYS A 1 87 ? -37.787 72.042 16.533 1.00 33.32 87 LYS A N 1
ATOM 688 C CA . LYS A 1 87 ? -38.642 73.054 17.116 1.00 35.12 87 LYS A CA 1
ATOM 689 C C . LYS A 1 87 ? -40.051 72.560 17.502 1.00 33.61 87 LYS A C 1
ATOM 690 O O . LYS A 1 87 ? -40.577 72.970 18.532 1.00 34.55 87 LYS A O 1
ATOM 696 N N . LEU A 1 88 ? -40.612 71.671 16.721 1.00 33.33 88 LEU A N 1
ATOM 697 C CA . LEU A 1 88 ? -41.910 71.007 17.058 1.00 33.92 88 LEU A CA 1
ATOM 698 C C . LEU A 1 88 ? -41.794 70.102 18.287 1.00 33.24 88 LEU A C 1
ATOM 699 O O . LEU A 1 88 ? -42.670 70.046 19.133 1.00 34.03 88 LEU A O 1
ATOM 704 N N . TYR A 1 89 ? -40.665 69.434 18.423 1.00 34.68 89 TYR A N 1
ATOM 705 C CA . TYR A 1 89 ? -40.391 68.586 19.602 1.00 34.37 89 TYR A CA 1
ATOM 706 C C . TYR A 1 89 ? -40.261 69.479 20.803 1.00 34.63 89 TYR A C 1
ATOM 707 O O . TYR A 1 89 ? -40.849 69.206 21.903 1.00 34.76 89 TYR A O 1
ATOM 716 N N . LEU A 1 90 ? -39.650 70.626 20.570 1.00 34.25 90 LEU A N 1
ATOM 717 C CA . LEU A 1 90 ? -39.562 71.638 21.620 1.00 35.02 90 LEU A CA 1
ATOM 718 C C . LEU A 1 90 ? -40.866 72.220 22.149 1.00 35.50 90 LEU A C 1
ATOM 719 O O . LEU A 1 90 ? -40.968 72.528 23.370 1.00 36.65 90 LEU A O 1
ATOM 724 N N . ARG A 1 91 ? -41.809 72.518 21.256 1.00 34.87 91 ARG A N 1
ATOM 725 C CA . ARG A 1 91 ? -43.156 72.929 21.668 1.00 35.31 91 ARG A CA 1
ATOM 726 C C . ARG A 1 91 ? -43.832 71.806 22.513 1.00 33.89 91 ARG A C 1
ATOM 727 O O . ARG A 1 91 ? -44.542 72.085 23.429 1.00 36.09 91 ARG A O 1
ATOM 735 N N . GLU A 1 92 ? -43.641 70.559 22.167 1.00 31.96 92 GLU A N 1
ATOM 736 C CA . GLU A 1 92 ? -44.112 69.469 23.012 1.00 33.35 92 GLU A CA 1
ATOM 737 C C . GLU A 1 92 ? -43.469 69.494 24.417 1.00 33.13 92 GLU A C 1
ATOM 738 O O . GLU A 1 92 ? -44.126 69.185 25.362 1.00 36.75 92 GLU A O 1
ATOM 744 N N . ILE A 1 93 ? -42.204 69.872 24.551 1.00 32.58 93 ILE A N 1
ATOM 745 C CA . ILE A 1 93 ? -41.509 69.969 25.846 1.00 31.50 93 ILE A CA 1
ATOM 746 C C . ILE A 1 93 ? -42.059 71.155 26.592 1.00 30.94 93 ILE A C 1
ATOM 747 O O . ILE A 1 93 ? -42.302 71.106 27.807 1.00 30.47 93 ILE A O 1
ATOM 752 N N . LEU A 1 94 ? -42.318 72.222 25.840 1.00 31.57 94 LEU A N 1
ATOM 753 C CA . LEU A 1 94 ? -42.807 73.430 26.408 1.00 32.92 94 LEU A CA 1
ATOM 754 C C . LEU A 1 94 ? -44.194 73.112 27.027 1.00 34.78 94 LEU A C 1
ATOM 755 O O . LEU A 1 94 ? -44.449 73.413 28.163 1.00 37.79 94 LEU A O 1
ATOM 760 N N . ARG A 1 95 ? -45.069 72.433 26.316 1.00 34.67 95 ARG A N 1
ATOM 761 C CA . ARG A 1 95 ? -46.381 72.224 26.851 1.00 34.04 95 ARG A CA 1
ATOM 762 C C . ARG A 1 95 ? -46.282 71.389 28.137 1.00 32.34 95 ARG A C 1
ATOM 763 O O . ARG A 1 95 ? -47.061 71.590 29.099 1.00 31.49 95 ARG A O 1
ATOM 771 N N . SER A 1 96 ? -45.386 70.405 28.145 1.00 31.27 96 SER A N 1
ATOM 772 C CA . SER A 1 96 ? -45.177 69.585 29.347 1.00 31.44 96 SER A CA 1
ATOM 773 C C . SER A 1 96 ? -44.573 70.315 30.554 1.00 32.47 96 SER A C 1
ATOM 774 O O . SER A 1 96 ? -44.826 69.957 31.694 1.00 32.33 96 SER A O 1
ATOM 777 N N . LEU A 1 97 ? -43.718 71.302 30.298 1.00 34.14 97 LEU A N 1
ATOM 778 C CA . LEU A 1 97 ? -43.203 72.176 31.344 1.00 34.85 97 LEU A CA 1
ATOM 779 C C . LEU A 1 97 ? -44.354 72.935 31.995 1.00 36.34 97 LEU A C 1
ATOM 780 O O . LEU A 1 97 ? -44.354 73.085 33.240 1.00 35.67 97 LEU A O 1
ATOM 785 N N A GLU A 1 98 ? -45.310 73.408 31.174 0.50 35.77 98 GLU A N 1
ATOM 786 N N B GLU A 1 98 ? -45.305 73.435 31.189 0.50 36.59 98 GLU A N 1
ATOM 787 C CA A GLU A 1 98 ? -46.552 74.042 31.676 0.50 35.93 98 GLU A CA 1
ATOM 788 C CA B GLU A 1 98 ? -46.516 74.062 31.756 0.50 37.61 98 GLU A CA 1
ATOM 789 C C A GLU A 1 98 ? -47.421 73.086 32.504 0.50 37.44 98 GLU A C 1
ATOM 790 C C B GLU A 1 98 ? -47.345 73.053 32.579 0.50 38.33 98 GLU A C 1
ATOM 791 O O A GLU A 1 98 ? -48.006 73.487 33.512 0.50 38.27 98 GLU A O 1
ATOM 792 O O B GLU A 1 98 ? -47.795 73.373 33.684 0.50 39.02 98 GLU A O 1
ATOM 803 N N . ASP A 1 99 ? -47.492 71.823 32.078 1.00 38.67 99 ASP A N 1
ATOM 804 C CA . ASP A 1 99 ? -48.115 70.736 32.858 1.00 38.62 99 ASP A CA 1
ATOM 805 C C . ASP A 1 99 ? -47.413 70.619 34.226 1.00 38.50 99 ASP A C 1
ATOM 806 O O . ASP A 1 99 ? -48.039 70.600 35.267 1.00 37.97 99 ASP A O 1
ATOM 811 N N . MET A 1 100 ? -46.092 70.559 34.194 1.00 38.30 100 MET A N 1
ATOM 812 C CA . MET A 1 100 ? -45.303 70.287 35.390 1.00 37.21 100 MET A CA 1
ATOM 813 C C . MET A 1 100 ? -45.481 71.433 36.308 1.00 34.77 100 MET A C 1
ATOM 814 O O . MET A 1 100 ? -45.708 71.222 37.459 1.00 35.55 100 MET A O 1
ATOM 819 N N . LYS A 1 101 ? -45.427 72.641 35.783 1.00 34.69 101 LYS A N 1
ATOM 820 C CA . LYS A 1 101 ? -45.503 73.805 36.612 1.00 37.11 101 LYS A CA 1
ATOM 821 C C . LYS A 1 101 ? -46.864 73.903 37.308 1.00 36.73 101 LYS A C 1
ATOM 822 O O . LYS A 1 101 ? -46.927 74.305 38.456 1.00 37.51 101 LYS A O 1
ATOM 828 N N . ARG A 1 102 ? -47.936 73.511 36.626 1.00 38.51 102 ARG A N 1
ATOM 829 C CA . ARG A 1 102 ? -49.294 73.547 37.186 1.00 39.75 102 ARG A CA 1
ATOM 830 C C . ARG A 1 102 ? -49.374 72.504 38.273 1.00 38.47 102 ARG A C 1
ATOM 831 O O . ARG A 1 102 ? -49.879 72.722 39.335 1.00 38.33 102 ARG A O 1
ATOM 839 N N . ARG A 1 103 ? -48.781 71.361 38.039 1.00 38.35 103 ARG A N 1
ATOM 840 C CA . ARG A 1 103 ? -48.810 70.335 39.085 1.00 36.20 103 ARG A CA 1
ATOM 841 C C . ARG A 1 103 ? -48.055 70.779 40.390 1.00 35.68 103 ARG A C 1
ATOM 842 O O . ARG A 1 103 ? -48.517 70.538 41.506 1.00 34.96 103 ARG A O 1
ATOM 850 N N . ILE A 1 104 ? -46.916 71.471 40.229 1.00 34.28 104 ILE A N 1
ATOM 851 C CA . ILE A 1 104 ? -46.106 71.947 41.350 1.00 32.68 104 ILE A CA 1
ATOM 852 C C . ILE A 1 104 ? -46.938 72.952 42.142 1.00 34.75 104 ILE A C 1
ATOM 853 O O .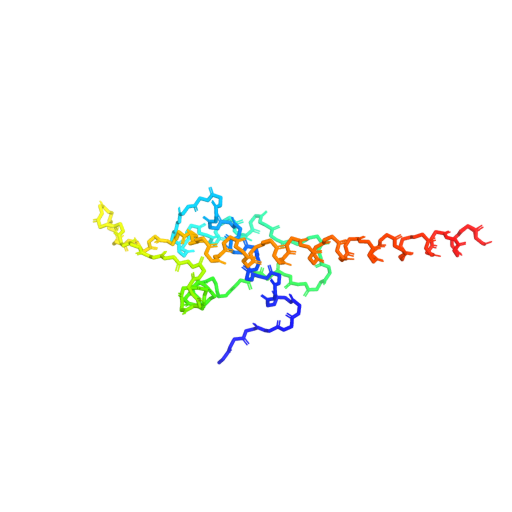 ILE A 1 104 ? -46.903 72.972 43.390 1.00 32.38 104 ILE A O 1
ATOM 858 N N . GLU A 1 105 ? -47.681 73.796 41.422 1.00 35.50 105 GLU A N 1
ATOM 859 C CA . GLU A 1 105 ? -48.472 74.811 42.110 1.00 38.30 105 GLU A CA 1
ATOM 860 C C . GLU A 1 105 ? -49.640 74.227 42.819 1.00 38.45 105 GLU A C 1
ATOM 861 O O . GLU A 1 105 ? -50.065 74.811 43.788 1.00 38.55 105 GLU A O 1
ATOM 867 N N . THR A 1 106 ? -50.175 73.085 42.372 1.00 39.91 106 THR A N 1
ATOM 868 C CA . THR A 1 106 ? -51.278 72.473 43.141 1.00 41.39 106 THR A CA 1
ATOM 869 C C . THR A 1 106 ? -50.713 71.898 44.444 1.00 40.06 106 THR A C 1
ATOM 870 O O . THR A 1 106 ? -51.339 72.006 45.437 1.00 40.92 106 THR A O 1
ATOM 874 N N . LEU A 1 107 ? -49.532 71.315 44.424 1.00 39.57 107 LEU A N 1
ATOM 875 C CA . LEU A 1 107 ? -48.838 70.876 45.645 1.00 40.50 107 LEU A CA 1
ATOM 876 C C . LEU A 1 107 ? -48.481 72.008 46.566 1.00 39.32 107 LEU A C 1
ATOM 877 O O . LEU A 1 107 ? -48.743 71.918 47.715 1.00 40.44 107 LEU A O 1
ATOM 882 N N . GLU A 1 108 ? -47.863 73.058 46.038 1.00 39.02 108 GLU A N 1
ATOM 883 C CA . GLU A 1 108 ? -47.504 74.235 46.817 1.00 39.49 10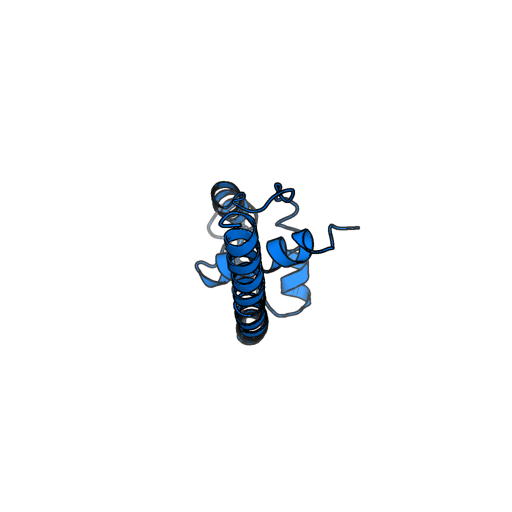8 GLU A CA 1
ATOM 884 C C . GLU A 1 108 ? -48.668 74.675 47.655 1.00 39.88 108 GLU A C 1
ATOM 885 O O . GLU A 1 108 ? -48.471 74.922 48.814 1.00 39.86 108 GLU A O 1
ATOM 891 N N . GLU A 1 109 ? -49.880 74.681 47.097 1.00 40.80 109 GLU A N 1
ATOM 892 C CA . GLU A 1 109 ? -51.050 75.217 47.805 1.00 42.21 109 GLU A CA 1
ATOM 893 C C . GLU A 1 109 ? -51.511 74.207 48.820 1.00 42.11 109 GLU A C 1
ATOM 894 O O . GLU A 1 109 ? -51.925 74.535 49.946 1.00 42.41 109 GLU A O 1
ATOM 900 N N . ARG A 1 110 ? -51.399 72.955 48.442 1.00 41.72 110 ARG A N 1
ATOM 901 C CA . ARG A 1 110 ? -51.909 71.917 49.317 1.00 40.22 110 ARG A CA 1
ATOM 902 C C . ARG A 1 110 ? -51.085 71.926 50.574 1.00 38.98 110 ARG A C 1
ATOM 903 O O . ARG A 1 110 ? -51.619 71.764 51.675 1.00 38.55 110 ARG A O 1
ATOM 911 N N . ILE A 1 111 ? -49.797 72.197 50.405 1.00 37.89 111 ILE A N 1
ATOM 912 C CA . ILE A 1 111 ? -48.843 72.194 51.490 1.00 37.45 111 ILE A CA 1
ATOM 913 C C . ILE A 1 111 ? -49.037 73.371 52.407 1.00 39.93 111 ILE A C 1
ATOM 914 O O . ILE A 1 111 ? -48.832 73.257 53.631 1.00 39.72 111 ILE A O 1
ATOM 919 N N . LYS A 1 112 ? -49.319 74.537 51.809 1.00 41.48 112 LYS A N 1
ATOM 920 C CA . LYS A 1 112 ? -49.517 75.767 52.572 1.00 42.98 112 LYS A CA 1
ATOM 921 C C . LYS A 1 112 ? -50.751 75.573 53.409 1.00 41.56 112 LYS A C 1
ATOM 922 O O . LYS A 1 112 ? -50.744 75.930 54.539 1.00 41.47 112 LYS A O 1
ATOM 928 N N . ARG A 1 113 ? -51.784 74.933 52.858 1.00 42.10 113 ARG A N 1
ATOM 929 C CA . ARG A 1 113 ? -52.980 74.656 53.662 1.00 43.82 113 ARG A CA 1
ATOM 930 C C . ARG A 1 113 ? -52.715 73.817 54.902 1.00 43.65 113 ARG A C 1
ATOM 931 O O . ARG A 1 113 ? -53.250 74.142 55.936 1.00 44.65 113 ARG A O 1
ATOM 939 N N . VAL A 1 114 ? -51.866 72.788 54.829 1.00 43.35 114 VAL A N 1
ATOM 940 C CA . VAL A 1 114 ? -51.573 71.992 56.009 1.00 44.17 114 VAL A CA 1
ATOM 941 C C . VAL A 1 114 ? -50.589 72.618 56.947 1.00 45.98 114 VAL A C 1
ATOM 942 O O . VAL A 1 114 ? -50.532 72.205 58.113 1.00 45.30 114 VAL A O 1
ATOM 946 N N . LEU A 1 115 ? -49.827 73.598 56.453 1.00 47.43 115 LEU A N 1
ATOM 947 C CA . LEU A 1 115 ? -48.938 74.405 57.297 1.00 49.39 115 LEU A CA 1
ATOM 948 C C . LEU A 1 115 ? -49.680 75.534 58.057 1.00 51.57 115 LEU A C 1
ATOM 949 O O . LEU A 1 115 ? -49.257 75.873 59.119 1.00 51.79 115 LEU A O 1
ATOM 954 N N A GLN A 1 116 ? -50.699 76.127 57.435 0.50 52.79 116 GLN A N 1
ATOM 955 N N B GLN A 1 116 ? -50.766 76.076 57.483 0.50 53.21 116 GLN A N 1
ATOM 956 C CA A GLN A 1 116 ? -51.630 77.042 58.085 0.50 54.25 116 GLN A CA 1
ATOM 957 C CA B GLN A 1 116 ? -51.656 77.082 58.114 0.50 55.14 116 GLN A CA 1
ATOM 958 C C A GLN A 1 116 ? -52.251 76.268 59.250 0.50 56.20 116 GLN A C 1
ATOM 959 C C B GLN A 1 116 ? -52.694 76.434 59.051 0.50 56.67 116 GLN A C 1
ATOM 960 O O A GLN A 1 116 ? -52.102 76.666 60.397 0.50 56.24 116 GLN A O 1
ATOM 961 O O B GLN A 1 116 ? -53.369 77.134 59.800 0.50 56.85 116 GLN A O 1
ATOM 972 N N . GLU A 1 117 ? -52.848 75.106 58.951 1.00 58.48 117 GLU A N 1
ATOM 973 C CA . GLU A 1 117 ? -53.546 74.257 59.959 1.00 60.68 117 GLU A CA 1
ATOM 974 C C . GLU A 1 117 ? -52.788 74.168 61.271 1.00 62.02 117 GLU A C 1
ATOM 975 O O . GLU A 1 117 ? -53.339 74.593 62.316 1.00 63.89 117 GLU A O 1
#

Secondary structure (DSSP, 8-state):
----HHHHHHHHHHHHHHHHHS-B-HHHHHHHHHTT--SSTT------HHHHHHHHHHTTSEEEEEE-SSSS-EEEEEE-HHHHHHHHHHHHHHHHHHHHHHHHHHHHHHHHH-

CATH classification: 1.10.10.10

Organism: Thermotoga maritima (strain ATCC 43589 / DSM 3109 / JCM 10099 / NBRC 100826 / MSB8) (NCBI:txid243274)

B-factor: mean 44.44, std 12.73, range [18.4, 87.92]

Solvent-accessible surface area: 8261 Å² total; per-residue (Å²): 241,30,52,143,63,88,58,17,72,44,5,19,11,8,0,0,66,10,0,37,118,103,47,7,37,1,134,31,1,41,94,32,4,73,144,85,22,85,176,52,129,87,15,21,156,21,38,91,14,130,158,27,0,50,70,10,50,157,71,32,40,4,50,46,135,137,48,104,128,69,111,86,65,78,64,36,14,134,29,26,105,109,0,119,98,64,33,167,119,11,96,174,41,65,76,68,58,124,136,139,90,89,62,70,79,80,132,93,113,124,95,142,143,161

InterPro domains:
  IPR005149 Transcription regulator PadR, N-terminal [PF03551] (18-92)
  IPR036388 Winged helix-like DNA-binding domain superfamily [G3DSA:1.10.10.10] (1-118)
  IPR036390 Winged helix DNA-binding domain superfamily [SSF46785] (9-109)
  IPR052509 Metal-responsive DNA-binding regulator [PTHR33169] (12-111)

Nearest PDB structures (foldseek):
  2esh-assembly1_A  TM=1.009E+00  e=2.186E-19  Thermotoga maritima MSB8
  2dqr-assembly1_B  TM=7.395E-01  e=1.526E-03  Bacillus subtilis
  1bm9-assembly1_A  TM=7.103E-01  e=1.856E-03  Bacillus subtilis
  1j0r-assembly2_B  TM=7.270E-01  e=2.931E-03  Bacillus subtilis
  2dpd-assembly1_B  TM=7.210E-01  e=4.336E-03  Bacillus subtilis

Sequence (114 aa):
RGGRGFRGWWLASTTILLLVAEKPSHGYELAERLAEFGIEIPGIGHMGNIYRRVLADLEESGFLSTEWDTTVSPPRKIYRRITPQGKLYLREILRSLEEDMKRRIETLEERIKRVLQQE

Foldseek 3Di:
DDDDDPLNVVQLLVLLVVQQVPWFFPVVSVVVVQVVADPDPPRGDHDDPVVSLVVCVVVPQWDWDWDVVDPPIGITIHGDVVVVVVNVVVVVVVVVVVVVVVVVVVVVVVVVVD